Protein AF-A0A813HYE2-F1 (afdb_monomer_lite)

Secondary structure (DSSP, 8-state):
-HHHHHHHHHSTTHHHHSTT--TT----HHHHHHHHHHHTTS-GGGPPP--HHHHHS-HHHHHHHHHHHTT--SH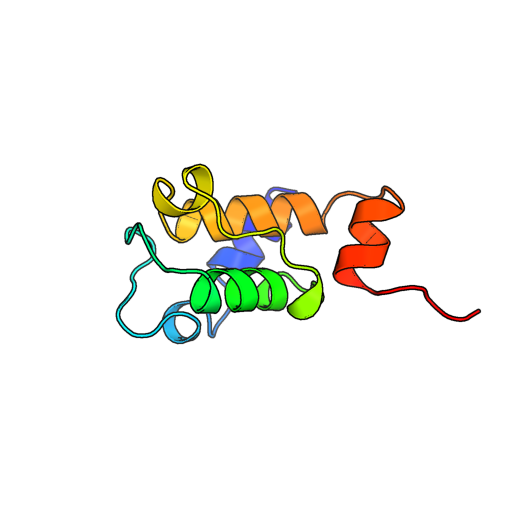HHHHHHH-----

pLDDT: mean 91.15, std 10.02, range [38.47, 98.0]

Organism: Polarella glacialis (NCBI:txid89957)

Structure (mmCIF, N/CA/C/O backbone):
data_AF-A0A813HYE2-F1
#
_entry.id   AF-A0A813HYE2-F1
#
loop_
_atom_site.group_PDB
_atom_site.id
_atom_site.type_symbol
_atom_site.label_atom_id
_atom_site.label_alt_id
_atom_site.label_comp_id
_atom_site.label_asym_id
_atom_site.label_entity_id
_atom_site.label_seq_id
_atom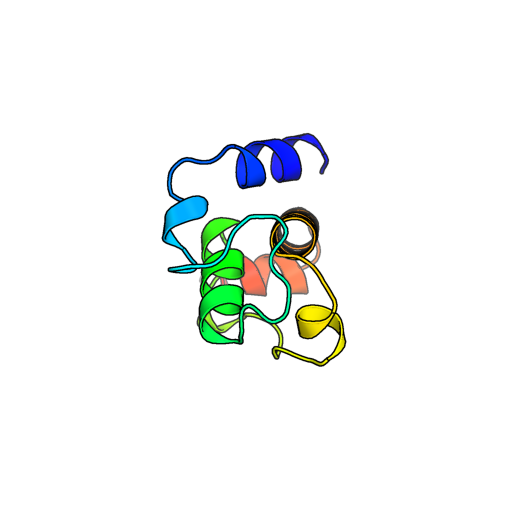_site.pdbx_PDB_ins_code
_atom_site.Cartn_x
_atom_site.Cartn_y
_atom_site.Cartn_z
_atom_site.occupancy
_atom_site.B_iso_or_equiv
_atom_site.auth_seq_id
_atom_site.auth_comp_id
_atom_site.auth_asym_id
_atom_site.auth_atom_id
_atom_site.pdbx_PDB_model_num
ATOM 1 N N . VAL A 1 1 ? 5.120 12.888 -6.555 1.00 78.25 1 VAL A N 1
ATOM 2 C CA . VAL A 1 1 ? 4.585 12.040 -5.462 1.00 78.25 1 VAL A CA 1
ATOM 3 C C . VAL A 1 1 ? 3.198 12.506 -5.046 1.00 78.25 1 VAL A C 1
ATOM 5 O O . VAL A 1 1 ? 2.268 11.748 -5.261 1.00 78.25 1 VAL A O 1
ATOM 8 N N . LEU A 1 2 ? 3.034 13.755 -4.588 1.00 86.31 2 LEU A N 1
ATOM 9 C CA . LEU A 1 2 ? 1.736 14.325 -4.175 1.00 86.31 2 LEU A CA 1
ATOM 10 C C . LEU A 1 2 ? 0.599 14.082 -5.181 1.00 86.31 2 LEU A C 1
ATOM 12 O O . LEU A 1 2 ? -0.399 13.474 -4.824 1.00 86.31 2 LEU A O 1
ATOM 16 N N . GLN A 1 3 ? 0.807 14.393 -6.462 1.00 89.88 3 GLN A N 1
ATOM 17 C CA . GLN A 1 3 ? -0.222 14.163 -7.484 1.00 89.88 3 GLN A CA 1
ATOM 18 C C . GLN A 1 3 ? -0.616 12.682 -7.664 1.00 89.88 3 GLN A C 1
ATOM 20 O O . GLN A 1 3 ? -1.758 12.389 -8.007 1.00 89.88 3 GLN A O 1
ATOM 25 N N . LYS A 1 4 ? 0.300 11.728 -7.416 1.00 87.25 4 LYS A N 1
ATOM 26 C CA . LYS A 1 4 ? -0.022 10.287 -7.431 1.00 87.25 4 LYS A CA 1
ATOM 27 C C . LYS A 1 4 ? -0.864 9.892 -6.216 1.00 87.25 4 LYS A C 1
ATOM 29 O O . LYS A 1 4 ? -1.790 9.108 -6.375 1.00 87.25 4 LYS A O 1
ATOM 34 N N . ILE A 1 5 ? -0.561 10.448 -5.042 1.00 93.00 5 ILE A N 1
ATOM 35 C CA . ILE A 1 5 ? -1.341 10.230 -3.815 1.00 93.00 5 ILE A CA 1
ATOM 36 C C . ILE A 1 5 ? -2.760 10.776 -4.000 1.00 93.00 5 ILE A C 1
ATOM 38 O O . ILE A 1 5 ? -3.725 10.045 -3.807 1.00 93.00 5 ILE A O 1
ATOM 42 N N . GLU A 1 6 ? -2.890 12.023 -4.457 1.00 92.56 6 GLU A N 1
ATOM 43 C CA . GLU A 1 6 ? -4.188 12.657 -4.721 1.00 92.56 6 GLU A CA 1
ATOM 44 C C . GLU A 1 6 ? -5.004 11.864 -5.744 1.00 92.56 6 GLU A C 1
ATOM 46 O O . GLU A 1 6 ? -6.182 11.596 -5.524 1.00 92.56 6 GLU A O 1
ATOM 51 N N . SER A 1 7 ? -4.368 11.422 -6.834 1.00 92.25 7 SER A N 1
ATOM 52 C CA . SER A 1 7 ? -5.037 10.603 -7.851 1.00 92.25 7 SER A CA 1
ATOM 53 C C . SER A 1 7 ? -5.497 9.257 -7.289 1.00 92.25 7 SER A C 1
ATOM 55 O O . SER A 1 7 ? -6.596 8.818 -7.609 1.00 92.25 7 SER A O 1
ATOM 57 N N . ALA A 1 8 ? -4.694 8.606 -6.441 1.00 92.94 8 ALA A N 1
ATOM 58 C CA . ALA A 1 8 ? -5.053 7.333 -5.820 1.00 92.94 8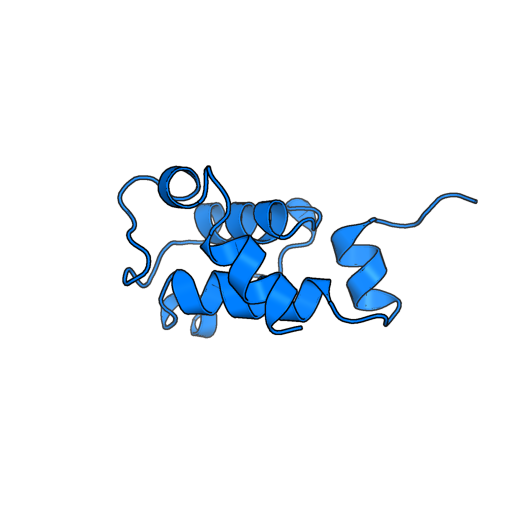 ALA A CA 1
ATOM 59 C C . ALA A 1 8 ? -6.215 7.480 -4.825 1.00 92.94 8 ALA A C 1
ATOM 61 O O . ALA A 1 8 ? -7.114 6.638 -4.818 1.00 92.94 8 ALA A O 1
ATOM 62 N N . LEU A 1 9 ? -6.228 8.556 -4.033 1.00 93.19 9 LEU A N 1
ATOM 63 C CA . LEU A 1 9 ? -7.306 8.869 -3.089 1.00 93.19 9 LEU A CA 1
ATOM 64 C C . LEU A 1 9 ? -8.607 9.287 -3.794 1.00 93.19 9 LEU A C 1
ATOM 66 O O . LEU A 1 9 ? -9.695 8.985 -3.310 1.00 93.19 9 LEU A O 1
ATOM 70 N N . ALA A 1 10 ? -8.506 9.954 -4.945 1.00 92.31 10 ALA A N 1
ATOM 71 C CA . ALA A 1 10 ? -9.656 10.386 -5.740 1.00 92.31 10 ALA A CA 1
ATOM 72 C C . ALA A 1 10 ? -10.156 9.326 -6.738 1.00 92.31 10 ALA A C 1
ATOM 74 O O . ALA A 1 10 ? -11.191 9.524 -7.379 1.00 92.31 10 ALA A O 1
ATOM 75 N N . ALA A 1 11 ? -9.426 8.222 -6.915 1.00 88.44 11 ALA A N 1
ATOM 76 C CA . ALA A 1 11 ? -9.748 7.232 -7.930 1.00 88.44 11 ALA A CA 1
ATOM 77 C C . ALA A 1 11 ? -11.098 6.542 -7.645 1.00 88.44 11 ALA A C 1
ATOM 79 O O . ALA A 1 11 ? -11.371 6.125 -6.512 1.00 88.44 11 ALA A O 1
ATOM 80 N N . PRO A 1 12 ? -11.948 6.374 -8.677 1.00 82.12 12 PRO A N 1
ATOM 81 C CA . PRO A 1 12 ? -13.195 5.637 -8.534 1.00 82.12 12 PRO A CA 1
ATOM 82 C C . PRO A 1 12 ? -12.880 4.187 -8.160 1.00 82.12 12 PRO A C 1
ATOM 84 O O . PRO A 1 12 ? -11.937 3.599 -8.681 1.00 82.12 12 PRO A O 1
ATOM 87 N N . GLY A 1 13 ? -13.664 3.597 -7.262 1.00 82.25 13 GLY A N 1
ATOM 88 C CA . GLY A 1 13 ? -13.416 2.228 -6.801 1.00 82.25 13 GLY A CA 1
ATOM 89 C C . GLY A 1 13 ? -12.746 2.137 -5.431 1.00 82.25 13 GLY A C 1
ATOM 90 O O . GLY A 1 13 ? -12.829 1.080 -4.809 1.00 82.25 13 GLY A O 1
ATOM 91 N N . LEU A 1 14 ? -12.147 3.224 -4.918 1.00 85.44 14 LEU A N 1
ATOM 92 C CA . LEU A 1 14 ? -11.439 3.203 -3.631 1.00 85.44 14 LEU A CA 1
ATOM 93 C C . LEU A 1 14 ? -12.342 2.750 -2.473 1.00 85.44 14 LEU A C 1
ATOM 95 O O . LEU A 1 14 ? -11.969 1.883 -1.687 1.00 85.44 14 LEU A O 1
ATOM 99 N N . ALA A 1 15 ? -13.569 3.273 -2.418 1.00 81.88 15 ALA A N 1
ATOM 100 C CA . ALA A 1 15 ? -14.562 2.907 -1.407 1.00 81.88 15 ALA A CA 1
ATOM 101 C C . ALA A 1 15 ? -15.036 1.442 -1.516 1.00 81.88 15 ALA A C 1
ATOM 103 O O . ALA A 1 15 ? -15.609 0.899 -0.575 1.00 81.88 15 ALA A O 1
ATOM 104 N N . GLN A 1 16 ? -14.818 0.795 -2.664 1.00 86.50 16 GLN A N 1
ATOM 105 C CA . GLN A 1 16 ? -15.223 -0.582 -2.940 1.00 86.50 16 GLN A CA 1
ATOM 106 C C . GLN A 1 16 ? -14.095 -1.595 -2.689 1.00 86.50 16 GLN A C 1
ATOM 108 O O . GLN A 1 16 ? -14.370 -2.794 -2.604 1.00 86.50 16 GLN A O 1
ATOM 113 N N . LEU A 1 17 ? -12.840 -1.148 -2.542 1.00 88.94 17 LEU A N 1
ATOM 114 C CA . LEU A 1 17 ? -11.703 -2.046 -2.297 1.00 88.94 17 LEU A CA 1
ATOM 115 C C . LEU A 1 17 ? -11.871 -2.818 -0.986 1.00 88.94 17 LEU A C 1
ATOM 117 O O . LEU A 1 17 ? -11.613 -4.026 -0.929 1.00 88.94 17 LEU A O 1
ATOM 121 N N . CYS A 1 18 ? -12.343 -2.125 0.049 1.00 91.00 18 CYS A N 1
ATOM 122 C CA . CYS A 1 18 ? -12.392 -2.617 1.418 1.00 91.00 18 CYS A CA 1
ATOM 123 C C . CYS A 1 18 ? -13.828 -2.519 1.953 1.00 91.00 18 CYS A C 1
ATOM 125 O O . CYS A 1 18 ? -14.200 -1.501 2.535 1.00 91.00 18 CYS A O 1
ATOM 127 N N . PRO A 1 19 ? -14.668 -3.551 1.725 1.00 89.19 19 PRO A N 1
ATOM 128 C CA . PRO A 1 19 ? -16.077 -3.517 2.102 1.00 89.19 19 PRO A CA 1
ATOM 129 C C . PRO A 1 19 ? -16.274 -3.196 3.586 1.00 89.19 19 PRO A C 1
ATOM 131 O O . PRO A 1 19 ? -15.709 -3.861 4.449 1.00 89.19 19 PRO A O 1
ATOM 134 N N . GLY A 1 20 ? -17.089 -2.181 3.877 1.00 88.06 20 GLY A N 1
ATOM 135 C CA . GLY A 1 20 ? -17.385 -1.748 5.246 1.00 88.06 20 GLY A CA 1
ATOM 136 C C . GLY A 1 20 ? -16.313 -0.867 5.898 1.00 88.06 20 GLY A C 1
ATOM 137 O O . GLY A 1 20 ? -16.547 -0.369 6.997 1.00 88.06 20 GLY A O 1
ATOM 138 N N . ALA A 1 21 ? -15.178 -0.626 5.234 1.00 91.12 21 ALA A N 1
ATOM 139 C CA . ALA A 1 21 ? -14.176 0.333 5.679 1.00 91.12 21 ALA A CA 1
ATOM 140 C C . ALA A 1 21 ? -14.408 1.705 5.029 1.00 91.12 21 ALA A C 1
ATOM 142 O O . ALA A 1 21 ? -14.760 1.824 3.857 1.00 91.12 21 ALA A O 1
ATOM 143 N N . SER A 1 22 ? -14.190 2.754 5.812 1.00 93.19 22 SER A N 1
ATOM 144 C CA . SER A 1 22 ? -14.088 4.134 5.341 1.00 93.19 22 SER A CA 1
ATOM 145 C C . SER A 1 22 ? -12.618 4.548 5.256 1.00 93.19 22 SER A C 1
ATOM 147 O O . SER A 1 22 ? -11.749 3.869 5.801 1.00 93.19 22 SER A O 1
ATOM 149 N N . LEU A 1 23 ? -12.334 5.715 4.671 1.00 93.81 23 LEU A N 1
ATOM 150 C CA . LEU A 1 23 ? -10.978 6.282 4.659 1.00 93.81 23 LEU A CA 1
ATOM 151 C C . LEU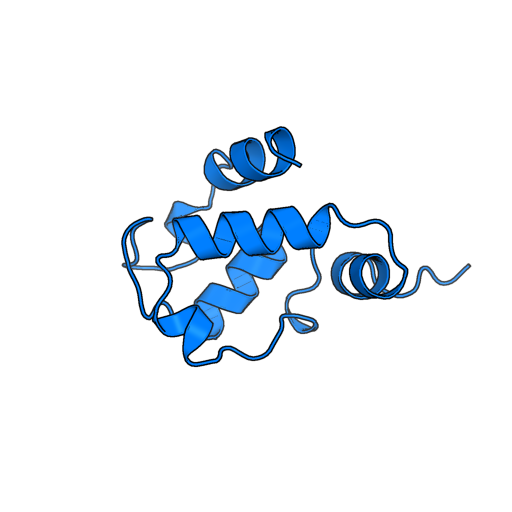 A 1 23 ? -10.375 6.463 6.064 1.00 93.81 23 LEU A C 1
ATOM 153 O O . LEU A 1 23 ? -9.162 6.385 6.228 1.00 93.81 23 LEU A O 1
ATOM 157 N N . GLN A 1 24 ? -11.223 6.650 7.080 1.00 95.56 24 GLN A N 1
ATOM 158 C CA . GLN A 1 24 ? -10.808 6.829 8.473 1.00 95.56 24 GLN A CA 1
ATOM 159 C C . GLN A 1 24 ? -10.738 5.511 9.262 1.00 95.56 24 GLN A C 1
ATOM 161 O O . GLN A 1 24 ? -10.358 5.513 10.431 1.00 95.56 24 GLN A O 1
ATOM 166 N N . SER A 1 25 ? -11.097 4.379 8.651 1.00 95.81 25 SER A N 1
ATOM 167 C CA . SER A 1 25 ? -11.043 3.072 9.305 1.00 95.81 25 SER A CA 1
ATOM 168 C C . SER A 1 25 ? -9.601 2.591 9.447 1.00 95.81 25 SER A C 1
ATOM 170 O O . SER A 1 25 ? -8.852 2.596 8.473 1.00 95.81 25 SER A O 1
ATOM 172 N N . THR A 1 26 ? -9.241 2.139 10.647 1.00 97.19 26 THR A N 1
ATOM 173 C CA . THR A 1 26 ? -8.011 1.389 10.939 1.00 97.19 26 THR A CA 1
ATOM 174 C C . THR A 1 26 ? -8.272 -0.118 10.876 1.00 97.19 26 THR A C 1
ATOM 176 O O . THR A 1 26 ? -9.410 -0.544 10.654 1.00 97.19 26 THR A O 1
ATOM 179 N N . SER A 1 27 ? -7.237 -0.946 11.067 1.00 95.75 27 SER A N 1
ATOM 180 C CA . SER A 1 27 ? -7.375 -2.412 11.129 1.00 95.75 27 SER A CA 1
ATOM 181 C C . SER A 1 27 ? -8.107 -3.028 9.927 1.00 95.75 27 SER A C 1
ATOM 183 O O . SER A 1 27 ? -8.871 -3.980 10.069 1.00 95.75 27 SER A O 1
ATOM 185 N N . VAL A 1 28 ? -7.862 -2.499 8.727 1.00 95.31 28 VAL A N 1
ATOM 186 C CA . VAL A 1 28 ? -8.559 -2.911 7.497 1.00 95.31 28 VAL A CA 1
ATOM 187 C C . VAL A 1 28 ? -8.244 -4.348 7.051 1.00 95.31 28 VAL A C 1
ATOM 189 O O . VAL A 1 28 ? -8.992 -4.943 6.274 1.00 95.31 28 VAL A O 1
ATOM 192 N N . GLY A 1 29 ? -7.151 -4.918 7.561 1.00 96.19 29 GLY A N 1
ATOM 193 C CA . GLY A 1 29 ? -6.746 -6.303 7.349 1.00 96.19 29 GLY A CA 1
ATOM 194 C C . GLY A 1 29 ? -5.945 -6.531 6.066 1.00 96.19 29 GLY A C 1
ATOM 195 O O . GLY A 1 29 ? -5.935 -5.720 5.139 1.00 96.19 29 GLY A O 1
ATOM 196 N N . GLU A 1 30 ? -5.290 -7.691 6.001 1.00 97.00 30 GLU A N 1
ATOM 197 C CA . GLU A 1 30 ? -4.358 -8.048 4.923 1.00 97.00 30 GLU A CA 1
ATOM 198 C C . GLU A 1 30 ? -5.012 -8.054 3.533 1.00 97.00 30 GLU A C 1
ATOM 200 O O . GLU A 1 30 ? -4.420 -7.603 2.555 1.00 97.00 30 GLU A O 1
ATOM 205 N N . VAL A 1 31 ? -6.256 -8.532 3.437 1.00 95.81 31 VAL A N 1
ATOM 206 C CA . VAL A 1 31 ? -6.986 -8.592 2.161 1.00 95.81 31 VAL A CA 1
ATOM 207 C C . VAL A 1 31 ? -7.251 -7.189 1.613 1.00 95.81 31 VAL A C 1
ATOM 209 O O . VAL A 1 31 ? -7.086 -6.961 0.417 1.00 95.81 31 VAL A O 1
ATOM 212 N N . CYS A 1 32 ? -7.641 -6.241 2.471 1.00 96.06 32 CYS A N 1
ATOM 213 C CA . CYS A 1 32 ? -7.817 -4.849 2.062 1.00 96.06 32 CYS A CA 1
ATOM 214 C C . CYS A 1 32 ? -6.476 -4.225 1.665 1.00 96.06 32 CYS A C 1
ATOM 216 O O . CYS A 1 32 ? -6.382 -3.584 0.621 1.00 96.06 32 CYS A O 1
ATOM 218 N N . TRP A 1 33 ? -5.428 -4.469 2.451 1.00 97.06 33 TRP A N 1
ATOM 219 C CA . TRP A 1 33 ? -4.093 -3.952 2.168 1.00 97.06 33 TRP A CA 1
ATOM 220 C C . TRP A 1 33 ? -3.563 -4.380 0.794 1.00 97.06 33 TRP A C 1
ATOM 222 O O . TRP A 1 33 ? -3.121 -3.537 0.015 1.00 97.06 33 TRP A O 1
ATOM 232 N N . LYS A 1 34 ? -3.699 -5.661 0.437 1.00 97.19 34 LYS A N 1
ATOM 233 C CA . LYS A 1 34 ? -3.322 -6.169 -0.894 1.00 97.19 34 LYS A CA 1
ATOM 234 C C . LYS A 1 34 ? -4.070 -5.468 -2.026 1.00 97.19 34 LYS A C 1
ATOM 236 O O . LYS A 1 34 ? -3.465 -5.134 -3.040 1.00 97.19 34 LYS A O 1
ATOM 241 N N . LYS A 1 35 ? -5.358 -5.181 -1.840 1.00 96.69 35 LYS A N 1
ATOM 242 C CA . LYS A 1 35 ? -6.154 -4.440 -2.828 1.00 96.69 35 LYS A CA 1
ATOM 243 C C . LYS A 1 35 ? -5.751 -2.973 -2.933 1.00 96.69 35 LYS A C 1
ATOM 245 O O . LYS A 1 35 ? -5.719 -2.447 -4.038 1.00 96.69 35 LYS A O 1
ATOM 250 N N . ILE A 1 36 ? -5.419 -2.315 -1.818 1.00 96.38 36 ILE A N 1
ATOM 251 C CA . ILE A 1 36 ? -4.846 -0.957 -1.827 1.00 96.38 36 ILE A CA 1
ATOM 252 C C . ILE A 1 36 ? -3.536 -0.954 -2.625 1.00 96.38 36 ILE A C 1
ATOM 254 O O . ILE A 1 36 ? -3.320 -0.082 -3.465 1.00 96.38 36 ILE A O 1
ATOM 258 N N . TRP A 1 37 ? -2.697 -1.968 -2.416 1.00 96.44 37 TRP A N 1
ATOM 259 C CA . TRP A 1 37 ? -1.450 -2.149 -3.154 1.00 96.44 37 TRP A CA 1
ATOM 260 C C . TRP A 1 37 ? -1.674 -2.327 -4.664 1.00 96.44 37 TRP A C 1
ATOM 262 O O . TRP A 1 37 ? -0.999 -1.698 -5.479 1.00 96.44 37 TRP A O 1
ATOM 272 N N . GLY A 1 38 ? -2.670 -3.134 -5.039 1.00 95.31 38 GLY A N 1
ATOM 273 C CA . GLY A 1 38 ? -3.126 -3.284 -6.423 1.00 95.31 38 GLY A CA 1
ATOM 274 C C . GLY A 1 38 ? -3.640 -1.979 -7.029 1.00 95.31 38 GLY A C 1
ATOM 275 O O . GLY A 1 38 ? -3.269 -1.601 -8.140 1.00 95.31 38 GLY A O 1
ATOM 276 N N . HIS A 1 39 ? -4.455 -1.253 -6.267 1.00 94.88 39 HIS A N 1
ATOM 277 C CA . HIS A 1 39 ? -5.098 -0.004 -6.677 1.00 94.88 39 HIS A CA 1
ATOM 278 C C . HIS A 1 39 ? -4.107 1.095 -7.057 1.00 94.88 39 HIS A C 1
ATOM 280 O O . HIS A 1 39 ? -4.336 1.828 -8.017 1.00 94.88 39 HIS A O 1
ATOM 286 N N . VAL A 1 40 ? -2.972 1.188 -6.360 1.00 94.50 40 VAL A N 1
ATOM 287 C CA . VAL A 1 40 ? -1.912 2.156 -6.699 1.00 94.50 40 VAL A CA 1
ATOM 288 C C . VAL A 1 40 ? -1.043 1.716 -7.887 1.00 94.50 40 VAL A C 1
ATOM 290 O O . VAL A 1 40 ? -0.084 2.405 -8.247 1.00 94.50 40 VAL A O 1
ATOM 293 N N . GLY A 1 41 ? -1.391 0.593 -8.520 1.00 92.12 41 GLY A N 1
ATOM 294 C CA . GLY A 1 41 ? -0.760 0.072 -9.727 1.00 92.12 41 GLY A CA 1
ATOM 295 C C . GLY A 1 41 ? 0.368 -0.920 -9.470 1.00 92.12 41 GLY A C 1
ATOM 296 O O . GLY A 1 41 ? 1.201 -1.094 -10.359 1.00 92.12 41 GLY A O 1
ATOM 297 N N . CYS A 1 42 ? 0.427 -1.535 -8.283 1.00 94.88 42 CYS A N 1
ATOM 298 C CA . CYS A 1 42 ? 1.417 -2.562 -7.975 1.00 94.88 42 CYS A CA 1
ATOM 299 C C . CYS A 1 42 ? 0.843 -3.985 -8.025 1.00 94.88 42 CYS A C 1
ATOM 301 O O . CYS A 1 42 ? -0.364 -4.182 -8.116 1.00 94.88 42 CYS A O 1
ATOM 303 N N . ILE A 1 43 ? 1.697 -5.010 -7.992 1.00 95.44 43 ILE A N 1
ATOM 304 C CA . ILE A 1 43 ? 1.240 -6.405 -8.028 1.00 95.44 43 ILE A CA 1
ATOM 305 C C . ILE A 1 43 ? 0.744 -6.792 -6.633 1.00 95.44 43 ILE A C 1
ATOM 307 O O . ILE A 1 43 ? 1.531 -6.804 -5.693 1.00 95.44 43 ILE A O 1
ATOM 311 N N . GLU A 1 44 ? -0.530 -7.165 -6.475 1.00 95.12 44 GLU A N 1
ATOM 312 C CA . GLU A 1 44 ? -1.108 -7.499 -5.155 1.00 95.12 44 GLU A CA 1
ATOM 313 C C . GLU A 1 44 ? -0.311 -8.577 -4.401 1.00 95.12 44 GLU A C 1
ATOM 315 O O . GLU A 1 44 ? -0.106 -8.487 -3.192 1.00 95.12 44 GLU A O 1
ATOM 320 N N . ALA A 1 45 ? 0.191 -9.587 -5.120 1.00 93.38 45 ALA A N 1
ATOM 321 C CA . ALA A 1 45 ? 1.006 -10.661 -4.551 1.00 93.38 45 ALA A CA 1
ATOM 322 C C . ALA A 1 45 ? 2.377 -10.188 -4.033 1.00 93.38 45 ALA A C 1
ATOM 324 O O . ALA A 1 45 ? 3.030 -10.915 -3.288 1.00 93.38 45 ALA A O 1
ATOM 325 N N . SER A 1 46 ? 2.816 -8.988 -4.419 1.00 95.25 46 SER A N 1
ATOM 326 C CA . SER A 1 46 ? 4.050 -8.367 -3.941 1.00 95.25 46 SER A CA 1
ATOM 327 C C . SER A 1 46 ? 3.821 -7.420 -2.760 1.00 95.25 46 SER A C 1
ATOM 329 O O . SER A 1 46 ? 4.776 -6.751 -2.350 1.00 95.25 46 SER A O 1
ATOM 331 N N . ALA A 1 47 ? 2.580 -7.263 -2.289 1.00 95.62 47 ALA A N 1
ATOM 332 C CA . ALA A 1 47 ? 2.289 -6.373 -1.177 1.00 95.62 47 ALA A CA 1
ATOM 333 C C . ALA A 1 47 ? 3.139 -6.773 0.044 1.00 95.62 47 ALA A C 1
ATOM 335 O O . ALA A 1 47 ? 3.273 -7.971 0.325 1.00 95.62 47 ALA A O 1
ATOM 336 N N . PRO A 1 48 ? 3.712 -5.802 0.777 1.00 94.81 48 PRO A N 1
ATOM 337 C CA . PRO A 1 48 ? 4.365 -6.074 2.051 1.00 94.81 48 PRO A CA 1
ATOM 338 C C . PRO A 1 48 ? 3.428 -6.810 3.012 1.00 94.81 48 PRO A C 1
ATOM 340 O O . PRO A 1 48 ? 2.203 -6.689 2.914 1.00 94.81 48 PRO A O 1
ATOM 343 N N . ALA A 1 49 ? 4.004 -7.549 3.961 1.00 97.12 49 ALA A N 1
ATOM 344 C CA . ALA A 1 49 ? 3.225 -8.198 5.007 1.00 97.12 49 ALA A CA 1
ATOM 345 C C . ALA A 1 49 ? 2.384 -7.162 5.772 1.00 97.12 49 ALA A C 1
ATOM 347 O O . ALA A 1 49 ? 2.845 -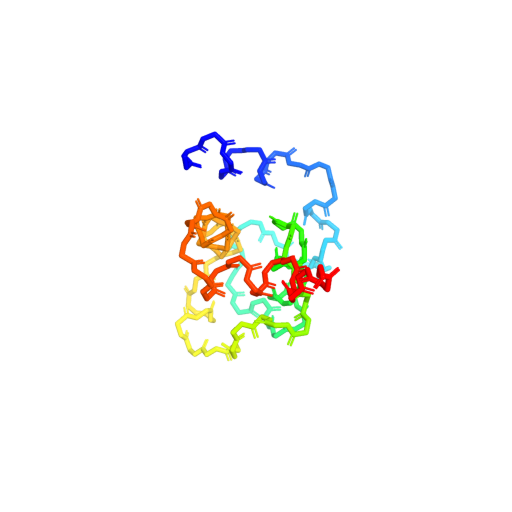6.058 6.068 1.00 97.12 49 ALA A O 1
ATOM 348 N N . TYR A 1 50 ? 1.141 -7.523 6.091 1.00 97.62 50 TYR A N 1
ATOM 349 C CA . TYR A 1 50 ? 0.264 -6.663 6.875 1.00 97.62 50 TYR A CA 1
ATOM 350 C C . TYR A 1 50 ? 0.632 -6.755 8.359 1.00 97.62 50 TYR A C 1
ATOM 352 O O . TYR A 1 50 ? 0.226 -7.673 9.069 1.00 97.62 50 TYR A O 1
ATOM 360 N N . GLU A 1 51 ? 1.453 -5.809 8.796 1.00 97.81 51 GLU A N 1
ATOM 361 C CA . GLU A 1 51 ? 2.004 -5.731 10.154 1.00 97.81 51 GLU A CA 1
ATOM 362 C C . GLU A 1 51 ? 1.218 -4.774 11.071 1.00 97.81 51 GLU A C 1
ATOM 364 O O . GLU A 1 51 ? 0.330 -4.044 10.627 1.00 97.81 51 GLU A O 1
ATOM 369 N N . GLU A 1 52 ? 1.589 -4.725 12.356 1.00 97.88 52 GLU A N 1
ATOM 370 C CA . GLU A 1 52 ? 0.975 -3.844 13.366 1.00 97.88 52 GLU A CA 1
ATOM 371 C C . GLU A 1 52 ? 0.957 -2.371 12.947 1.00 97.88 52 GLU A C 1
ATOM 373 O O . GLU A 1 52 ? -0.028 -1.673 13.187 1.00 97.88 52 GLU A O 1
ATOM 378 N N . TRP A 1 53 ? 2.009 -1.905 12.263 1.00 97.25 53 TRP A N 1
ATOM 379 C CA . TRP A 1 53 ? 2.051 -0.541 11.744 1.00 97.25 53 TRP A CA 1
ATOM 380 C C . TRP A 1 53 ? 0.877 -0.261 10.801 1.00 97.25 53 TRP A C 1
ATOM 382 O O . TRP A 1 53 ? 0.211 0.762 10.961 1.00 97.25 53 TRP A O 1
ATOM 392 N N . HIS A 1 54 ? 0.579 -1.189 9.885 1.00 97.94 54 HIS A N 1
ATOM 393 C CA . HIS A 1 54 ? -0.527 -1.050 8.939 1.00 97.94 54 HIS A CA 1
ATOM 394 C C . HIS A 1 54 ? -1.875 -1.084 9.662 1.00 97.94 54 HIS A C 1
ATOM 396 O O . HIS A 1 54 ? -2.774 -0.319 9.327 1.00 97.94 54 HIS A O 1
ATOM 402 N N . ALA A 1 55 ? -2.006 -1.931 10.689 1.00 97.62 55 ALA A N 1
ATOM 403 C CA . ALA A 1 55 ? -3.213 -1.992 11.508 1.00 97.62 55 ALA A CA 1
ATOM 404 C C . ALA A 1 55 ? -3.484 -0.693 12.279 1.00 97.62 55 ALA A C 1
ATOM 406 O O . ALA A 1 55 ? -4.647 -0.337 12.472 1.00 97.62 55 ALA A O 1
ATOM 407 N N . ALA A 1 56 ? -2.434 0.030 12.671 1.00 98.00 56 ALA A N 1
ATOM 408 C CA . ALA A 1 56 ? -2.544 1.321 13.341 1.00 98.00 56 ALA A CA 1
ATOM 409 C C . ALA A 1 56 ? -2.855 2.492 12.390 1.00 98.00 56 ALA A C 1
ATOM 411 O O . ALA A 1 56 ? -3.281 3.548 12.860 1.00 98.00 56 ALA A O 1
ATOM 412 N N . GLN A 1 57 ? -2.657 2.330 11.077 1.00 97.94 57 GLN A N 1
ATOM 413 C CA . GLN A 1 57 ? -2.953 3.374 10.095 1.00 97.94 57 GLN A CA 1
ATOM 414 C C . GLN A 1 57 ? -4.414 3.323 9.652 1.00 97.94 57 GLN A C 1
ATOM 416 O O . GLN A 1 57 ? -5.022 2.254 9.564 1.00 97.94 57 GLN A O 1
ATOM 421 N N . ASN A 1 58 ? -4.976 4.490 9.335 1.00 97.19 58 ASN A N 1
ATOM 422 C CA . ASN A 1 58 ? -6.248 4.540 8.629 1.00 97.19 58 ASN A CA 1
ATOM 423 C C . ASN A 1 58 ? -6.049 4.229 7.132 1.00 97.19 58 ASN A C 1
ATOM 425 O O . ASN A 1 58 ? -4.937 4.288 6.599 1.00 97.19 58 ASN A O 1
ATOM 429 N N . MET A 1 59 ? -7.136 3.888 6.443 1.00 95.44 59 MET A N 1
ATOM 430 C CA . MET A 1 59 ? -7.099 3.527 5.025 1.00 95.44 59 MET A CA 1
ATOM 431 C C . MET A 1 59 ? -6.514 4.637 4.135 1.00 95.44 59 MET A C 1
ATOM 433 O O . MET A 1 59 ? -5.796 4.331 3.187 1.00 95.44 59 MET A O 1
ATOM 437 N N . GLU A 1 60 ? -6.776 5.909 4.438 1.00 96.19 60 GLU A N 1
ATOM 438 C CA . GLU A 1 60 ? -6.194 7.048 3.714 1.00 96.19 60 GLU A CA 1
ATOM 439 C C . GLU A 1 60 ? -4.659 7.047 3.759 1.00 96.19 60 GLU A C 1
ATOM 441 O O . GLU A 1 60 ? -4.008 7.155 2.717 1.00 96.19 60 GLU A O 1
ATOM 446 N N . VAL A 1 61 ? -4.076 6.858 4.947 1.00 97.50 61 VAL A N 1
ATOM 447 C CA . VAL A 1 61 ? -2.620 6.785 5.128 1.00 97.50 61 VAL A CA 1
ATOM 448 C C . VAL A 1 61 ? -2.042 5.572 4.404 1.00 97.50 61 VAL A C 1
ATOM 450 O O . VAL A 1 61 ? -1.014 5.702 3.744 1.00 97.50 61 VAL A O 1
ATOM 453 N N . LEU A 1 62 ? -2.713 4.418 4.455 1.00 97.62 62 LEU A N 1
ATOM 454 C CA . LEU A 1 62 ? -2.277 3.221 3.727 1.00 97.62 62 LEU A CA 1
ATOM 455 C C . LEU A 1 62 ? -2.246 3.447 2.208 1.00 97.62 62 LEU A C 1
ATOM 457 O O . LEU A 1 62 ? -1.301 3.035 1.535 1.00 97.62 62 LEU A O 1
ATOM 461 N N . VAL A 1 63 ? -3.252 4.129 1.656 1.00 97.12 63 VAL A N 1
ATOM 462 C CA . VAL A 1 63 ? -3.293 4.472 0.224 1.00 97.12 63 VAL A CA 1
ATOM 463 C C . VAL A 1 63 ? -2.181 5.457 -0.131 1.00 97.12 63 VAL A C 1
ATOM 465 O O . VAL A 1 63 ? -1.518 5.286 -1.156 1.00 97.12 63 VAL A O 1
ATOM 468 N N . ALA A 1 64 ? -1.946 6.465 0.711 1.00 97.12 64 ALA A N 1
ATOM 469 C CA . ALA A 1 64 ? -0.879 7.436 0.504 1.00 97.12 64 ALA A CA 1
ATOM 470 C C . ALA A 1 64 ? 0.516 6.789 0.557 1.00 97.12 64 ALA A C 1
ATOM 472 O O . ALA A 1 64 ? 1.345 7.072 -0.311 1.00 97.12 64 ALA A O 1
ATOM 473 N N . ASP A 1 65 ? 0.754 5.890 1.515 1.00 96.81 65 ASP A N 1
ATOM 474 C CA . ASP A 1 65 ? 2.007 5.141 1.652 1.00 96.81 65 ASP A CA 1
ATOM 475 C C . ASP A 1 65 ? 2.266 4.249 0.428 1.00 96.81 65 ASP A C 1
ATOM 477 O O . ASP A 1 65 ? 3.312 4.356 -0.220 1.00 96.81 65 ASP A O 1
ATOM 481 N N . ALA A 1 66 ? 1.269 3.460 0.017 1.00 96.44 66 ALA A N 1
ATOM 482 C CA . ALA A 1 66 ? 1.374 2.613 -1.167 1.00 96.44 66 ALA A CA 1
ATOM 483 C C . ALA A 1 66 ? 1.602 3.444 -2.449 1.00 96.44 66 ALA A C 1
ATOM 485 O O . ALA A 1 66 ? 2.441 3.100 -3.287 1.00 96.44 66 ALA A O 1
ATOM 486 N N . ALA A 1 67 ? 0.915 4.581 -2.602 1.00 96.50 67 ALA A N 1
ATOM 487 C CA . ALA A 1 67 ? 1.092 5.469 -3.752 1.00 96.50 67 ALA A CA 1
ATOM 488 C C . ALA A 1 67 ? 2.472 6.148 -3.759 1.00 96.50 67 ALA A C 1
ATOM 490 O O . ALA A 1 67 ? 3.071 6.344 -4.827 1.00 96.50 67 ALA A O 1
ATOM 491 N N . GLN A 1 68 ? 3.001 6.490 -2.581 1.00 95.44 68 GLN A N 1
ATOM 492 C CA . GLN A 1 68 ? 4.369 6.968 -2.434 1.00 95.44 68 GLN A CA 1
ATOM 493 C C . GLN A 1 68 ? 5.358 5.881 -2.849 1.00 95.44 68 GLN A C 1
ATOM 495 O O . GLN A 1 68 ? 6.234 6.159 -3.674 1.00 95.44 68 GLN A O 1
ATOM 500 N N . TRP A 1 69 ? 5.184 4.650 -2.372 1.00 94.31 69 TRP A N 1
ATOM 501 C CA . TRP A 1 69 ? 6.010 3.509 -2.762 1.00 94.31 69 TRP A CA 1
ATOM 502 C C . TRP A 1 69 ? 6.020 3.295 -4.280 1.00 94.31 69 TRP A C 1
ATOM 504 O O . TRP A 1 69 ? 7.087 3.255 -4.895 1.00 94.31 69 TRP A O 1
ATOM 514 N N . ALA A 1 70 ? 4.842 3.266 -4.908 1.00 94.06 70 ALA A N 1
ATOM 515 C CA . ALA A 1 70 ? 4.663 3.114 -6.356 1.00 94.06 70 ALA A CA 1
ATOM 516 C C . ALA A 1 70 ? 5.259 4.273 -7.186 1.00 94.06 70 ALA A C 1
ATOM 518 O O . ALA A 1 70 ? 5.314 4.230 -8.421 1.00 94.06 70 ALA A O 1
ATOM 519 N N . SER A 1 71 ? 5.668 5.365 -6.538 1.00 92.44 71 SER A N 1
ATOM 520 C CA . SER A 1 71 ? 6.327 6.499 -7.188 1.00 92.44 71 SER A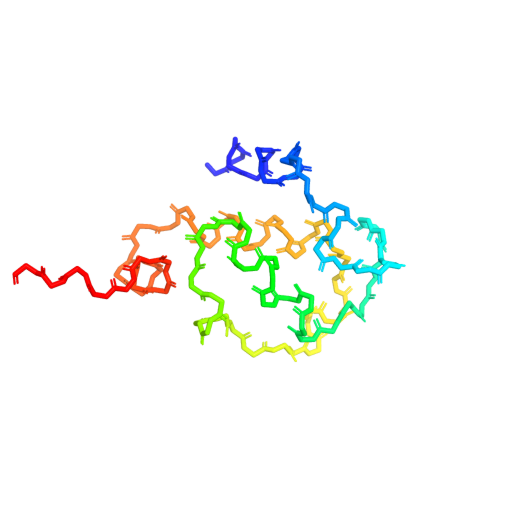 CA 1
ATOM 521 C C . SER A 1 71 ? 7.854 6.411 -7.191 1.00 92.44 71 SER A C 1
ATOM 523 O O . SER A 1 71 ? 8.493 7.151 -7.942 1.00 92.44 71 SER A O 1
ATOM 525 N N . LEU A 1 72 ? 8.437 5.518 -6.389 1.00 92.19 72 LEU A N 1
ATOM 526 C CA . LEU A 1 72 ? 9.882 5.373 -6.263 1.00 92.19 72 LEU A CA 1
ATOM 527 C C . LEU A 1 72 ? 10.464 4.617 -7.466 1.00 92.19 72 LEU A C 1
ATOM 529 O O . LEU A 1 72 ? 9.907 3.638 -7.955 1.00 92.19 72 LEU A O 1
ATOM 533 N N . SER A 1 73 ? 11.614 5.082 -7.954 1.00 88.62 73 SER A N 1
ATOM 534 C CA . SER A 1 73 ? 12.225 4.600 -9.200 1.00 88.62 73 SER A CA 1
ATOM 535 C C . SER A 1 73 ? 13.205 3.443 -9.022 1.00 88.62 73 SER A C 1
ATOM 537 O O . SER A 1 73 ? 13.686 2.901 -10.020 1.00 88.62 73 SER A O 1
ATOM 539 N N . SER A 1 74 ? 13.533 3.063 -7.782 1.00 91.00 74 SER A N 1
ATOM 540 C CA . SER A 1 74 ? 14.515 2.002 -7.560 1.00 91.00 74 SER A CA 1
ATOM 541 C C . SER A 1 74 ? 13.992 0.650 -8.047 1.00 91.00 74 SER A C 1
ATOM 543 O O . SER A 1 74 ? 12.783 0.405 -8.077 1.00 91.00 74 SER A O 1
ATOM 545 N N . GLU A 1 75 ? 14.915 -0.237 -8.417 1.00 89.50 75 GLU A N 1
ATOM 546 C CA . GLU A 1 75 ? 14.599 -1.551 -8.981 1.00 89.50 75 GLU A CA 1
ATOM 547 C C . GLU A 1 75 ? 13.615 -2.334 -8.106 1.00 89.50 75 GLU A C 1
ATOM 549 O O . GLU A 1 75 ? 12.615 -2.830 -8.611 1.00 89.50 75 GLU A O 1
ATOM 554 N N . LYS A 1 76 ? 13.819 -2.343 -6.782 1.00 88.75 76 LYS A N 1
ATOM 555 C CA . LYS A 1 76 ? 12.906 -2.977 -5.817 1.00 88.75 76 LYS A CA 1
ATOM 556 C C . LYS A 1 76 ? 11.450 -2.519 -5.993 1.00 88.75 76 LYS A C 1
ATOM 558 O O . LYS A 1 76 ? 10.549 -3.351 -6.024 1.00 88.75 76 LYS A O 1
ATOM 563 N N . HIS A 1 77 ? 11.221 -1.211 -6.103 1.00 90.94 77 HIS A N 1
ATOM 564 C CA . HIS A 1 77 ? 9.877 -0.633 -6.207 1.00 90.94 77 HIS A CA 1
ATOM 565 C C . HIS A 1 77 ? 9.261 -0.923 -7.575 1.00 90.94 77 HIS A C 1
ATOM 567 O O . HIS A 1 77 ? 8.104 -1.327 -7.665 1.00 90.94 77 HIS A O 1
ATOM 573 N N . ARG A 1 78 ? 10.063 -0.813 -8.640 1.00 90.44 78 ARG A N 1
ATOM 574 C CA . ARG A 1 78 ? 9.631 -1.169 -9.994 1.00 90.44 78 ARG A CA 1
ATOM 575 C C . ARG A 1 78 ? 9.253 -2.641 -10.113 1.00 90.44 78 ARG A C 1
ATOM 577 O O . ARG A 1 78 ? 8.219 -2.929 -10.696 1.00 90.44 78 ARG A O 1
ATOM 584 N N . LEU A 1 79 ? 10.051 -3.551 -9.554 1.00 90.00 79 LEU A N 1
ATOM 585 C CA . LEU A 1 79 ? 9.768 -4.988 -9.570 1.00 90.00 79 LEU A CA 1
ATOM 586 C C . LEU A 1 79 ? 8.496 -5.324 -8.789 1.00 90.00 79 LEU A C 1
ATOM 588 O O . LEU A 1 79 ? 7.706 -6.142 -9.248 1.00 90.00 79 LEU A O 1
ATOM 592 N N . ALA A 1 80 ? 8.274 -4.676 -7.643 1.00 88.69 80 ALA A N 1
ATOM 593 C CA . ALA A 1 80 ? 7.041 -4.846 -6.878 1.00 88.69 80 ALA A CA 1
ATOM 594 C C . ALA A 1 80 ? 5.804 -4.395 -7.677 1.00 88.69 80 ALA A C 1
ATOM 596 O O . ALA A 1 80 ? 4.747 -5.013 -7.588 1.00 88.69 80 ALA A O 1
ATOM 597 N N . CYS A 1 81 ? 5.922 -3.343 -8.492 1.00 90.12 81 CYS A N 1
ATOM 598 C CA . CYS A 1 81 ? 4.753 -2.799 -9.179 1.00 90.12 81 CYS A CA 1
ATOM 599 C C . CYS A 1 81 ? 4.538 -3.319 -10.605 1.00 90.12 81 CYS A C 1
ATOM 601 O O . CYS A 1 81 ? 3.401 -3.444 -11.045 1.00 90.12 81 CYS A O 1
ATOM 603 N N . TYR A 1 82 ? 5.608 -3.675 -11.312 1.00 88.06 82 TYR A N 1
ATOM 604 C CA . TYR A 1 82 ? 5.566 -4.046 -12.729 1.00 88.06 82 TYR A CA 1
ATOM 605 C C . TYR A 1 82 ? 6.182 -5.422 -13.021 1.00 88.06 82 TYR A C 1
ATOM 607 O O . TYR A 1 82 ? 6.186 -5.854 -14.171 1.00 88.06 82 TYR A O 1
ATOM 615 N N . GLY A 1 83 ? 6.705 -6.118 -12.005 1.00 80.75 83 GLY A N 1
ATOM 616 C CA . GLY A 1 83 ? 7.441 -7.369 -12.183 1.00 80.75 83 GLY A CA 1
ATOM 617 C C . GLY A 1 83 ? 8.798 -7.157 -12.858 1.00 80.75 83 GLY A C 1
ATOM 618 O O . GLY A 1 83 ? 9.234 -6.028 -13.100 1.00 80.75 83 GLY A O 1
ATOM 619 N N . ARG A 1 84 ? 9.493 -8.256 -13.174 1.00 70.38 84 ARG A N 1
ATOM 620 C CA . ARG A 1 84 ? 10.589 -8.191 -14.149 1.00 70.38 84 ARG A CA 1
ATOM 621 C C . ARG A 1 84 ? 9.938 -7.990 -15.511 1.00 70.38 84 ARG A C 1
ATOM 623 O O . ARG A 1 84 ? 9.207 -8.867 -15.955 1.00 70.38 84 ARG A O 1
ATOM 630 N N . SER A 1 85 ? 10.197 -6.863 -16.172 1.00 56.75 85 SER A N 1
ATOM 631 C CA . SER A 1 85 ? 10.032 -6.838 -17.624 1.00 56.75 85 SER A CA 1
ATOM 632 C C . SER A 1 85 ? 10.986 -7.889 -18.174 1.00 56.75 85 SER A C 1
ATOM 634 O O . SER A 1 85 ? 12.198 -7.713 -18.074 1.00 56.75 85 SER A O 1
ATOM 636 N N . GLU A 1 86 ? 10.449 -8.996 -18.676 1.00 42.38 86 GLU A N 1
ATOM 637 C CA . GLU A 1 86 ? 11.207 -9.870 -19.562 1.00 42.38 86 GLU A CA 1
ATOM 638 C C . GLU A 1 86 ? 11.480 -9.055 -20.833 1.00 42.38 86 GLU A C 1
ATOM 640 O O . GLU A 1 86 ? 10.586 -8.833 -21.649 1.00 42.38 86 GLU A O 1
ATOM 645 N N . LEU A 1 87 ? 12.686 -8.490 -20.910 1.00 38.47 87 LEU A N 1
ATOM 646 C CA . LEU A 1 87 ? 13.320 -8.041 -22.147 1.00 38.47 87 LEU A CA 1
ATOM 647 C C . LEU A 1 87 ? 14.296 -9.128 -22.586 1.00 38.47 87 LEU A C 1
ATOM 649 O O . LEU A 1 87 ? 15.035 -9.620 -21.700 1.00 38.47 87 LEU A O 1
#

Radius of gyration: 12.49 Å; chains: 1; bounding box: 32×25×36 Å

Foldseek 3Di:
DVVLLVCLVPPPCLCVLQPPADQQDAQSDLSSLLSLLVSSQFHSVLGPDCDPVRRPDGNSVSNNVSNVLCPDDDPSSCCRRPNPPPD

Sequence (87 aa):
VLQKIESALAAPGLAQLCPGASLQSTSVGEVCWKKIWGHVGCIEASAPAYEEWHAAQNMEVLVADAAQWASLSSEKHRLACYGRSEL